Protein AF-A0A357SXI3-F1 (afdb_monomer)

Radius of gyration: 17.87 Å; Cα contacts (8 Å, |Δi|>4): 74; chains: 1; bounding box: 48×43×38 Å

Foldseek 3Di:
DDPVVVVVVVVVLDDDFDPLLVLLVVLLPDPPHDLVNNQVSQVVPPVSLVQLQCVCPDVVVPDPDRDDGSSVSCVSCDSVNSNVSSVVVRVVVSVVVPDPDPPDDPVVPPD

Secondary structure (DSSP, 8-state):
--HHHHHHHHHTTPPPPPHHHHHHHHHHT-TT--HHHHHHHHTT-HHHHHHHHHHHTSTTT--SS----HHHHHHHHHHHHHHHHHHHHHHHHHHHHS---TT--SSGGG-

Structure (mmCIF, N/CA/C/O backbone):
data_AF-A0A357SXI3-F1
#
_entry.id   AF-A0A357SXI3-F1
#
loop_
_atom_site.group_PDB
_atom_site.id
_atom_site.type_symbol
_atom_site.label_atom_id
_atom_site.label_alt_id
_atom_site.label_comp_id
_atom_site.label_asym_id
_atom_site.label_entity_id
_atom_site.label_seq_id
_atom_site.pdbx_PDB_ins_code
_atom_site.Cartn_x
_atom_site.Cartn_y
_atom_site.Cartn_z
_atom_site.occupancy
_atom_site.B_iso_or_equiv
_atom_site.auth_seq_id
_atom_site.auth_comp_id
_atom_site.auth_asym_id
_atom_site.auth_atom_id
_atom_site.pdbx_PDB_model_num
ATOM 1 N N . MET A 1 1 ? 34.678 1.763 -25.735 1.00 59.34 1 MET A N 1
ATOM 2 C CA . MET A 1 1 ? 33.408 2.235 -25.154 1.00 59.34 1 MET A CA 1
ATOM 3 C C . MET A 1 1 ? 33.658 2.490 -23.681 1.00 59.34 1 MET A C 1
ATOM 5 O O . MET A 1 1 ? 34.010 1.555 -22.968 1.00 59.34 1 MET A O 1
ATOM 9 N N . GLY A 1 2 ? 33.664 3.756 -23.269 1.00 86.06 2 GLY A N 1
ATOM 10 C CA . GLY A 1 2 ? 34.059 4.144 -21.911 1.00 86.06 2 GLY A CA 1
ATOM 11 C C . GLY A 1 2 ? 32.996 3.774 -20.873 1.00 86.06 2 GLY A C 1
ATOM 12 O O . GLY A 1 2 ? 31.814 3.691 -21.199 1.00 86.06 2 GLY A O 1
ATOM 13 N N . LEU A 1 3 ? 33.395 3.600 -19.607 1.00 81.44 3 LEU A N 1
ATOM 14 C CA . LEU A 1 3 ? 32.465 3.355 -18.489 1.00 81.44 3 LEU A CA 1
ATOM 15 C C . LEU A 1 3 ? 31.340 4.406 -18.416 1.00 81.44 3 LEU A C 1
ATOM 17 O O . LEU A 1 3 ? 30.208 4.066 -18.089 1.00 81.44 3 LEU A O 1
ATOM 21 N N . ILE A 1 4 ? 31.635 5.658 -18.776 1.00 86.00 4 ILE A N 1
ATOM 22 C CA . ILE A 1 4 ? 30.667 6.763 -18.789 1.00 86.00 4 ILE A CA 1
ATOM 23 C C . ILE A 1 4 ? 29.593 6.564 -19.875 1.00 86.00 4 ILE A C 1
ATOM 25 O O . ILE A 1 4 ? 28.409 6.659 -19.565 1.00 86.00 4 ILE A O 1
ATOM 29 N N . GLU A 1 5 ? 29.965 6.185 -21.105 1.00 82.25 5 GLU A N 1
ATOM 30 C CA . GLU A 1 5 ? 28.996 5.884 -22.181 1.00 82.25 5 GLU A CA 1
ATOM 31 C C . GLU A 1 5 ? 28.090 4.693 -21.826 1.00 82.25 5 GLU A C 1
ATOM 33 O O . GLU A 1 5 ? 26.898 4.664 -22.153 1.00 82.25 5 GLU A O 1
ATOM 38 N N . LEU A 1 6 ? 28.642 3.696 -21.127 1.00 81.94 6 LEU A N 1
ATOM 39 C CA . LEU A 1 6 ? 27.873 2.545 -20.662 1.00 81.94 6 LEU A CA 1
ATOM 40 C C . LEU A 1 6 ? 26.855 2.948 -19.585 1.00 81.94 6 LEU A C 1
ATOM 42 O O . LEU A 1 6 ? 25.712 2.498 -19.622 1.00 81.94 6 LEU A O 1
ATOM 46 N N . VAL A 1 7 ? 27.238 3.809 -18.642 1.00 84.56 7 VAL A N 1
ATOM 47 C CA . VAL A 1 7 ? 26.322 4.314 -17.611 1.00 84.56 7 VAL A CA 1
ATOM 48 C C . VAL A 1 7 ? 25.230 5.193 -18.231 1.00 84.56 7 VAL A C 1
ATOM 50 O O . VAL A 1 7 ? 24.055 4.992 -17.928 1.00 84.56 7 VAL A O 1
ATOM 53 N N . GLU A 1 8 ? 25.567 6.099 -19.154 1.00 83.50 8 GLU A N 1
ATOM 54 C CA . GLU A 1 8 ? 24.581 6.956 -19.829 1.00 83.50 8 GLU A CA 1
ATOM 55 C C . GLU A 1 8 ? 23.553 6.167 -20.645 1.00 83.50 8 GLU A C 1
ATOM 57 O O . GLU A 1 8 ? 22.358 6.469 -20.594 1.00 83.50 8 GLU A O 1
ATOM 62 N N . SER A 1 9 ? 23.991 5.145 -21.386 1.00 80.25 9 SER A N 1
ATOM 63 C CA . SER A 1 9 ? 23.079 4.294 -22.162 1.00 80.25 9 SER A CA 1
ATOM 64 C C . SER A 1 9 ? 22.143 3.481 -21.262 1.00 80.25 9 SER A C 1
ATOM 66 O O . SER A 1 9 ? 20.951 3.384 -21.549 1.00 80.25 9 SER A O 1
ATOM 68 N N . ARG A 1 10 ? 22.637 2.968 -20.128 1.00 75.75 10 ARG A N 1
ATOM 69 C CA . ARG A 1 10 ? 21.840 2.198 -19.158 1.00 75.75 10 ARG A CA 1
ATOM 70 C C . ARG A 1 10 ? 20.860 3.053 -18.356 1.00 75.75 10 ARG A C 1
ATOM 72 O O . ARG A 1 10 ? 19.763 2.579 -18.073 1.00 75.75 10 ARG A O 1
ATOM 79 N N . ILE A 1 11 ? 21.212 4.294 -18.010 1.00 77.38 11 ILE A N 1
ATOM 80 C CA . ILE A 1 11 ? 20.318 5.217 -17.285 1.00 77.38 11 ILE A CA 1
ATOM 81 C C . ILE A 1 11 ? 19.058 5.522 -18.103 1.00 77.38 11 ILE A C 1
ATOM 83 O O . ILE A 1 11 ? 17.967 5.582 -17.539 1.00 77.38 11 ILE A O 1
ATOM 87 N N . ARG A 1 12 ? 19.175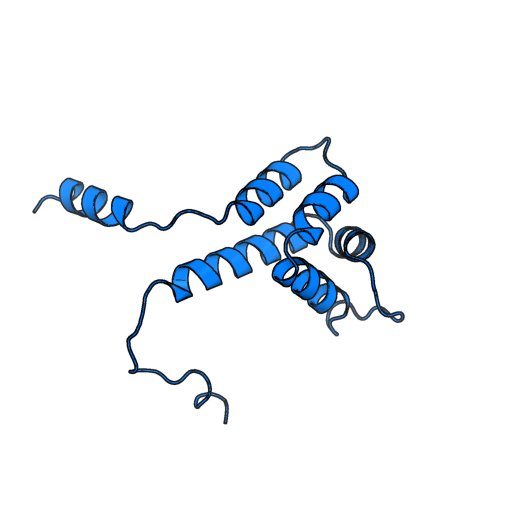 5.645 -19.433 1.00 70.62 12 ARG A N 1
ATOM 88 C CA . ARG A 1 12 ? 18.019 5.880 -20.320 1.00 70.62 12 ARG A CA 1
ATOM 89 C C . ARG A 1 12 ? 17.028 4.714 -20.351 1.00 70.62 12 ARG A C 1
ATOM 91 O O . ARG A 1 12 ? 15.878 4.916 -20.720 1.00 70.62 12 ARG A O 1
ATOM 98 N N . GLU A 1 13 ? 17.450 3.511 -19.963 1.00 72.25 13 GLU A N 1
ATOM 99 C CA . GLU A 1 13 ? 16.590 2.325 -19.914 1.00 72.25 13 GLU A CA 1
ATOM 100 C C . GLU A 1 13 ? 15.878 2.125 -18.565 1.00 72.25 13 GLU A C 1
ATOM 102 O O . GLU A 1 13 ? 15.133 1.150 -18.419 1.00 72.25 13 GLU A O 1
ATOM 107 N N . ILE A 1 14 ? 16.116 2.984 -17.565 1.00 72.25 14 ILE A N 1
ATOM 108 C CA . ILE A 1 14 ? 15.469 2.868 -16.254 1.00 72.25 14 ILE A CA 1
ATOM 109 C C . ILE A 1 14 ? 14.033 3.386 -16.378 1.00 72.25 14 ILE A C 1
ATOM 111 O O . ILE A 1 14 ? 13.826 4.568 -16.662 1.00 72.25 14 ILE A O 1
ATOM 115 N N . PRO A 1 15 ? 13.022 2.530 -16.168 1.00 72.25 15 PRO A N 1
ATOM 116 C CA . PRO A 1 15 ? 11.645 2.942 -16.338 1.00 72.25 15 PRO A CA 1
ATOM 117 C C . PRO A 1 15 ? 11.195 3.804 -15.150 1.00 72.25 15 PRO A C 1
ATOM 119 O O . PRO A 1 15 ? 11.658 3.645 -14.018 1.00 72.25 15 PRO A O 1
ATOM 122 N N . THR A 1 16 ? 10.289 4.742 -15.412 1.00 76.56 16 THR A N 1
ATOM 123 C CA . THR A 1 16 ? 9.783 5.665 -14.395 1.00 76.56 16 THR A CA 1
ATOM 124 C C . THR A 1 16 ? 8.743 4.994 -13.503 1.00 76.56 16 THR A C 1
ATOM 126 O O . THR A 1 16 ? 7.964 4.149 -13.943 1.00 76.56 16 THR A O 1
ATOM 129 N N . LEU A 1 17 ? 8.715 5.379 -12.224 1.00 76.62 17 LEU A N 1
ATOM 130 C CA . LEU A 1 17 ? 7.711 4.872 -11.292 1.00 76.62 17 LEU A CA 1
ATOM 131 C C . LEU A 1 17 ? 6.310 5.373 -11.710 1.00 76.62 17 LEU A C 1
ATOM 133 O O . LEU A 1 17 ? 6.171 6.566 -12.013 1.00 76.62 17 LEU A O 1
ATOM 137 N N . PRO A 1 18 ? 5.264 4.526 -11.672 1.00 83.25 18 PRO A N 1
ATOM 138 C CA . PRO A 1 18 ? 3.901 4.953 -11.970 1.00 83.25 18 PRO A CA 1
ATOM 139 C C . PRO A 1 18 ? 3.456 6.154 -11.124 1.00 83.25 18 PRO A C 1
ATOM 141 O O . PRO A 1 18 ? 3.836 6.303 -9.958 1.00 83.25 18 PRO A O 1
ATOM 144 N N . ILE A 1 19 ? 2.602 7.006 -11.698 1.00 86.31 19 ILE A N 1
ATOM 145 C CA . ILE A 1 19 ? 2.141 8.261 -11.074 1.00 86.31 19 ILE A CA 1
ATOM 146 C C . ILE A 1 19 ? 1.510 8.009 -9.696 1.00 86.31 19 ILE A C 1
ATOM 148 O O . ILE A 1 19 ? 1.795 8.731 -8.738 1.00 86.31 19 ILE A O 1
ATOM 152 N N . VAL A 1 20 ? 0.682 6.966 -9.578 1.00 87.25 20 VAL A N 1
ATOM 153 C CA . VAL A 1 20 ? 0.012 6.593 -8.321 1.00 87.25 20 VAL A CA 1
ATOM 154 C C . VAL A 1 20 ? 1.036 6.228 -7.247 1.00 87.25 20 VAL A C 1
ATOM 156 O O . VAL A 1 20 ? 0.938 6.704 -6.117 1.00 87.25 20 VAL A O 1
ATOM 159 N N . ALA A 1 21 ? 2.061 5.454 -7.606 1.00 87.62 21 ALA A N 1
ATOM 160 C CA . ALA A 1 21 ? 3.103 5.028 -6.682 1.00 87.62 21 ALA A CA 1
ATOM 161 C C . ALA A 1 21 ? 3.922 6.203 -6.150 1.00 87.62 21 ALA A C 1
ATOM 163 O O . ALA A 1 21 ? 4.113 6.324 -4.940 1.00 87.62 21 ALA A O 1
ATOM 164 N N . ASN A 1 22 ? 4.330 7.112 -7.041 1.00 90.38 22 ASN A N 1
ATOM 165 C CA . ASN A 1 22 ? 5.002 8.350 -6.655 1.00 90.38 22 ASN A CA 1
ATOM 166 C C . ASN A 1 22 ? 4.152 9.156 -5.669 1.00 90.38 22 ASN A C 1
ATOM 168 O O . ASN A 1 22 ? 4.636 9.545 -4.609 1.00 90.38 22 ASN A O 1
ATOM 172 N N . ARG A 1 23 ? 2.862 9.342 -5.967 1.00 91.75 23 ARG A N 1
ATOM 173 C CA . ARG A 1 23 ? 1.959 10.125 -5.117 1.00 91.75 23 ARG A CA 1
ATOM 174 C C . ARG A 1 23 ? 1.762 9.499 -3.737 1.00 91.75 23 ARG A C 1
ATOM 176 O O . ARG A 1 23 ? 1.756 10.221 -2.741 1.00 91.75 23 ARG A O 1
ATOM 183 N N . VAL A 1 24 ? 1.646 8.173 -3.663 1.00 92.25 24 VAL A N 1
ATOM 184 C CA . VAL A 1 24 ? 1.574 7.456 -2.384 1.00 92.25 24 VAL A CA 1
ATOM 185 C C . VAL A 1 24 ? 2.876 7.616 -1.597 1.00 92.25 24 VAL A C 1
ATOM 187 O O . VAL A 1 24 ? 2.822 7.964 -0.421 1.00 92.25 24 VAL A O 1
ATOM 190 N N . VAL A 1 25 ? 4.043 7.446 -2.225 1.00 91.12 25 VAL A N 1
ATOM 191 C CA . VAL A 1 25 ? 5.344 7.640 -1.558 1.00 91.12 25 VAL A CA 1
ATOM 192 C C . VAL A 1 25 ? 5.498 9.071 -1.033 1.00 91.12 25 VAL A C 1
ATOM 194 O O . VAL A 1 25 ? 5.952 9.254 0.097 1.00 91.12 25 VAL A O 1
ATOM 197 N N . THR A 1 26 ? 5.075 10.082 -1.797 1.00 93.19 26 THR A N 1
ATOM 198 C CA . THR A 1 26 ? 5.070 11.482 -1.348 1.00 93.19 26 THR A CA 1
ATOM 199 C C . THR A 1 26 ? 4.203 11.678 -0.106 1.00 93.19 26 THR A C 1
ATOM 201 O O . THR A 1 26 ? 4.646 12.324 0.841 1.00 93.19 26 THR A O 1
ATOM 204 N N . LEU A 1 27 ? 2.991 11.112 -0.081 1.00 94.31 27 LEU A N 1
ATOM 205 C CA . LEU A 1 27 ? 2.107 11.208 1.083 1.00 94.31 27 LEU A CA 1
ATOM 206 C C . LEU A 1 27 ? 2.704 10.502 2.301 1.00 94.31 27 LEU A C 1
ATOM 208 O O . LEU A 1 27 ? 2.766 11.100 3.366 1.00 94.31 27 LEU A O 1
ATOM 212 N N . LEU A 1 28 ? 3.222 9.286 2.135 1.00 91.69 28 LEU A N 1
ATOM 213 C CA . LEU A 1 28 ? 3.821 8.506 3.224 1.00 91.69 28 LEU A CA 1
ATOM 214 C C . LEU A 1 28 ? 5.024 9.199 3.879 1.00 91.69 28 LEU A C 1
ATOM 216 O O . LEU A 1 28 ? 5.280 8.981 5.060 1.00 91.69 28 LEU A O 1
ATOM 220 N N . ASN A 1 29 ? 5.760 10.023 3.128 1.00 89.75 29 ASN A N 1
ATOM 221 C CA . ASN A 1 29 ? 6.889 10.799 3.645 1.00 89.75 29 ASN A CA 1
ATOM 222 C C . ASN A 1 29 ? 6.468 12.159 4.242 1.00 89.75 29 ASN A C 1
ATOM 224 O O . ASN A 1 29 ? 7.309 12.867 4.793 1.00 89.75 29 ASN A O 1
ATOM 228 N N . ASN A 1 30 ? 5.193 12.550 4.137 1.00 93.00 30 ASN A N 1
ATOM 229 C CA . ASN A 1 30 ? 4.676 13.782 4.723 1.00 93.00 30 ASN A CA 1
ATOM 230 C C . ASN A 1 30 ? 4.118 13.504 6.135 1.00 93.00 30 ASN A C 1
ATOM 232 O O . ASN A 1 30 ? 3.084 12.838 6.246 1.00 93.00 30 ASN A O 1
ATOM 236 N N . PRO A 1 31 ? 4.712 14.063 7.208 1.00 88.12 31 PRO A N 1
ATOM 237 C CA . PRO A 1 31 ? 4.260 13.834 8.585 1.00 88.12 31 PRO A CA 1
ATOM 238 C C . PRO A 1 31 ? 2.873 14.421 8.887 1.00 88.12 31 PRO A C 1
ATOM 240 O O . PRO A 1 31 ? 2.277 14.085 9.904 1.00 88.12 31 PRO A O 1
ATOM 243 N N . LYS A 1 32 ? 2.346 15.294 8.020 1.00 92.38 32 LYS A N 1
ATOM 244 C CA . LYS A 1 32 ? 0.993 15.860 8.132 1.00 92.38 32 LYS A CA 1
ATOM 245 C C . LYS A 1 32 ? -0.060 15.069 7.349 1.00 92.38 32 LYS A C 1
ATOM 247 O O . LYS A 1 32 ? -1.214 15.484 7.318 1.00 92.38 32 LYS A O 1
ATOM 252 N N . SER A 1 33 ? 0.324 13.988 6.669 1.00 93.38 33 SER A N 1
ATOM 253 C CA . SER A 1 33 ? -0.615 13.181 5.887 1.00 93.38 33 SER A CA 1
ATOM 254 C C . SER A 1 33 ? -1.454 12.268 6.778 1.00 93.38 33 SER A C 1
ATOM 256 O O . SER A 1 33 ? -0.958 11.676 7.738 1.00 93.38 33 SER A O 1
ATOM 258 N N . SER A 1 34 ? -2.725 12.107 6.420 1.00 93.12 34 SER A N 1
ATOM 259 C CA . SER A 1 34 ? -3.645 11.188 7.087 1.00 93.12 34 SER A CA 1
ATOM 260 C C . SER A 1 34 ? -3.886 9.913 6.272 1.00 93.12 34 SER A C 1
ATOM 262 O O . SER A 1 34 ? -3.693 9.874 5.053 1.00 93.12 34 SER A O 1
ATOM 264 N N . ALA A 1 35 ? -4.417 8.878 6.930 1.00 91.44 35 ALA A N 1
ATOM 265 C CA . ALA A 1 35 ? -4.885 7.672 6.246 1.00 91.44 35 ALA A CA 1
ATOM 266 C C . ALA A 1 35 ? -5.975 7.983 5.200 1.00 91.44 35 ALA A C 1
ATOM 268 O O . ALA A 1 35 ? -6.041 7.317 4.169 1.00 91.44 35 ALA A O 1
ATOM 269 N N . SER A 1 36 ? -6.782 9.029 5.425 1.00 93.88 36 SER A N 1
ATOM 270 C CA . SER A 1 36 ? -7.789 9.497 4.464 1.00 93.88 36 SER A CA 1
ATOM 271 C C . SER A 1 36 ? -7.154 10.066 3.192 1.00 93.88 36 SER A C 1
ATOM 273 O O . SER A 1 36 ? -7.670 9.859 2.093 1.00 93.88 36 SER A O 1
ATOM 275 N N . ASP A 1 37 ? -6.015 10.753 3.307 1.00 94.50 37 ASP A N 1
ATOM 276 C CA . ASP A 1 37 ? -5.303 11.293 2.143 1.00 94.50 37 ASP A CA 1
ATOM 277 C C . ASP A 1 37 ? -4.725 10.171 1.280 1.00 94.50 37 ASP A C 1
ATOM 279 O O . ASP A 1 37 ? -4.835 10.202 0.053 1.00 94.50 37 ASP A O 1
ATOM 283 N N . LEU A 1 38 ? -4.183 9.136 1.925 1.00 94.25 38 LEU A N 1
ATOM 284 C CA . LEU A 1 38 ? -3.751 7.907 1.264 1.00 94.25 38 LEU A CA 1
ATOM 285 C C . LEU A 1 38 ? -4.914 7.158 0.614 1.00 94.25 38 LEU A C 1
ATOM 287 O O . LEU A 1 38 ? -4.807 6.758 -0.544 1.00 94.25 38 LEU A O 1
ATOM 291 N N . GLU A 1 39 ? -6.035 7.005 1.318 1.00 94.75 39 GLU A N 1
ATOM 292 C CA . GLU A 1 39 ? -7.234 6.359 0.787 1.00 94.75 39 GLU A CA 1
ATOM 293 C C . GLU A 1 39 ? -7.740 7.069 -0.469 1.00 94.75 39 GLU A C 1
ATOM 295 O O . GLU A 1 39 ? -8.067 6.403 -1.450 1.00 94.75 39 GLU A O 1
ATOM 300 N N . LYS A 1 40 ? -7.758 8.409 -0.482 1.00 93.81 40 LYS A N 1
ATOM 301 C CA . LYS A 1 40 ? -8.153 9.186 -1.664 1.00 93.81 40 LYS A CA 1
ATOM 302 C C . LYS A 1 40 ? -7.294 8.850 -2.873 1.00 93.81 40 LYS A C 1
ATOM 304 O O . LYS A 1 40 ? -7.841 8.751 -3.960 1.00 93.81 40 LYS A O 1
ATOM 309 N N . VAL A 1 41 ? -5.988 8.657 -2.705 1.00 93.50 41 VAL A N 1
ATOM 310 C CA . VAL A 1 41 ? -5.100 8.298 -3.820 1.00 93.50 41 VAL A CA 1
ATOM 311 C C . VAL A 1 41 ? -5.276 6.835 -4.219 1.00 93.50 41 VAL A C 1
ATOM 313 O O . VAL A 1 41 ? -5.454 6.544 -5.398 1.00 93.50 41 VAL A O 1
ATOM 316 N N . ILE A 1 42 ? -5.275 5.918 -3.250 1.00 93.44 42 ILE A N 1
ATOM 317 C CA . ILE A 1 42 ? -5.324 4.473 -3.503 1.00 93.44 42 ILE A CA 1
ATOM 318 C C . ILE A 1 42 ? -6.664 4.053 -4.111 1.00 93.44 42 ILE A C 1
ATOM 320 O O . ILE A 1 42 ? -6.679 3.224 -5.011 1.00 93.44 42 ILE A O 1
ATOM 324 N N . LYS A 1 43 ? -7.794 4.632 -3.686 1.00 90.94 43 LYS A N 1
ATOM 325 C CA . LYS A 1 43 ? -9.122 4.249 -4.199 1.00 90.94 43 LYS A CA 1
ATOM 326 C C . LYS A 1 43 ? -9.329 4.567 -5.685 1.00 90.94 43 LYS A C 1
ATOM 328 O O . LYS A 1 43 ? -10.217 3.988 -6.305 1.00 90.94 43 LYS A O 1
ATOM 333 N N . HIS A 1 44 ? -8.553 5.495 -6.250 1.00 89.56 44 HIS A N 1
ATOM 334 C CA . HIS A 1 44 ? -8.600 5.794 -7.684 1.00 89.56 44 HIS A CA 1
ATOM 335 C C . HIS A 1 44 ? -7.912 4.715 -8.528 1.00 89.56 44 HIS A C 1
ATOM 337 O O . HIS A 1 44 ? -8.192 4.611 -9.719 1.00 89.56 44 HIS A O 1
ATOM 343 N N . ASP A 1 45 ? -7.082 3.874 -7.912 1.00 89.94 45 ASP A N 1
ATOM 344 C CA . ASP A 1 45 ? -6.468 2.709 -8.533 1.00 89.94 45 ASP A CA 1
ATOM 345 C C . ASP A 1 45 ? -7.121 1.429 -7.986 1.00 89.94 45 ASP A C 1
ATOM 347 O O . ASP A 1 45 ? -6.818 0.952 -6.890 1.00 89.94 45 ASP A O 1
ATOM 351 N N . GLN A 1 46 ? -8.048 0.859 -8.759 1.00 91.00 46 GLN A N 1
ATOM 352 C CA . GLN A 1 46 ? -8.803 -0.330 -8.348 1.00 91.00 46 GLN A CA 1
ATOM 353 C C . GLN A 1 46 ? -7.904 -1.552 -8.111 1.00 91.00 46 GLN A C 1
ATOM 355 O O . GLN A 1 46 ? -8.183 -2.361 -7.224 1.00 91.00 46 GLN A O 1
ATOM 360 N N . ALA A 1 47 ? -6.808 -1.685 -8.865 1.00 90.44 47 ALA A N 1
ATOM 361 C CA . ALA A 1 47 ? -5.881 -2.796 -8.699 1.00 90.44 47 ALA A CA 1
ATOM 362 C C . ALA A 1 47 ? -5.117 -2.669 -7.377 1.00 90.44 47 ALA A C 1
ATOM 364 O O . ALA A 1 47 ? -4.982 -3.650 -6.639 1.00 90.44 47 ALA A O 1
ATOM 365 N N . LEU A 1 48 ? -4.656 -1.464 -7.040 1.00 91.94 48 LEU A N 1
ATOM 366 C CA . LEU A 1 48 ? -3.982 -1.201 -5.774 1.00 91.94 48 LEU A CA 1
ATOM 367 C C . LEU A 1 48 ? -4.940 -1.328 -4.582 1.00 91.94 48 LEU A C 1
ATOM 369 O O . LEU A 1 48 ? -4.597 -1.977 -3.594 1.00 91.94 48 LEU A O 1
ATOM 373 N N . ALA A 1 49 ? -6.159 -0.794 -4.693 1.00 95.06 49 ALA A N 1
ATOM 374 C CA . ALA A 1 49 ? -7.201 -0.935 -3.678 1.00 95.06 49 ALA A CA 1
ATOM 375 C C . ALA A 1 49 ? -7.519 -2.412 -3.382 1.00 95.06 49 ALA A C 1
ATOM 377 O O . ALA A 1 49 ? -7.533 -2.829 -2.221 1.00 95.06 49 ALA A O 1
ATOM 378 N N . ALA A 1 50 ? -7.689 -3.233 -4.423 1.00 95.44 50 ALA A N 1
ATOM 379 C CA . ALA A 1 50 ? -7.916 -4.667 -4.274 1.00 95.44 50 ALA A CA 1
ATOM 380 C C . ALA A 1 50 ? -6.739 -5.373 -3.584 1.00 95.44 50 ALA A C 1
ATOM 382 O O . ALA A 1 50 ? -6.947 -6.252 -2.746 1.00 95.44 50 ALA A O 1
ATOM 383 N N . ARG A 1 51 ? -5.497 -4.980 -3.889 1.00 94.75 51 ARG A N 1
ATOM 384 C CA . ARG A 1 51 ? -4.298 -5.533 -3.243 1.00 94.75 51 ARG A CA 1
ATOM 385 C C . ARG A 1 51 ? -4.199 -5.152 -1.767 1.00 94.75 51 ARG A C 1
ATOM 387 O O . ARG A 1 51 ? -3.847 -6.015 -0.969 1.00 94.75 51 ARG A O 1
ATOM 394 N N . VAL A 1 52 ? -4.556 -3.920 -1.395 1.00 95.88 52 VAL A N 1
ATOM 395 C CA . VAL A 1 52 ? -4.639 -3.489 0.014 1.00 95.88 52 VAL A CA 1
ATOM 396 C C . VAL A 1 52 ? -5.647 -4.352 0.771 1.00 95.88 52 VAL A C 1
ATOM 398 O O . VAL A 1 52 ? -5.310 -4.929 1.804 1.00 95.88 52 VAL A O 1
ATOM 401 N N . LEU A 1 53 ? -6.857 -4.509 0.225 1.00 96.31 53 LEU A N 1
ATOM 402 C CA . LEU A 1 53 ? -7.901 -5.338 0.832 1.00 96.31 53 LEU A CA 1
ATOM 403 C C . LEU A 1 53 ? -7.496 -6.815 0.909 1.00 96.31 53 LEU A C 1
ATOM 405 O O . LEU A 1 53 ? -7.770 -7.476 1.909 1.00 96.31 53 LEU A O 1
ATOM 409 N N . LYS A 1 54 ? -6.822 -7.346 -0.115 1.00 95.62 54 LYS A N 1
ATOM 410 C CA . LYS A 1 54 ? -6.312 -8.722 -0.107 1.00 95.62 54 LYS A CA 1
ATOM 411 C C . LYS A 1 54 ? -5.243 -8.922 0.967 1.00 95.62 54 LYS A C 1
ATOM 413 O O . LYS A 1 54 ? -5.256 -9.949 1.636 1.00 95.62 54 LYS A O 1
ATOM 418 N N . LEU A 1 55 ? -4.336 -7.958 1.130 1.00 95.38 55 LEU A N 1
ATOM 419 C CA . LEU A 1 55 ? -3.261 -8.034 2.114 1.00 95.38 55 LEU A CA 1
ATOM 420 C C . LEU A 1 55 ? -3.816 -7.997 3.540 1.00 95.38 55 LEU A C 1
ATOM 422 O O . LEU A 1 55 ? -3.516 -8.897 4.317 1.00 95.38 55 LEU A O 1
ATOM 426 N N . VAL A 1 56 ? -4.669 -7.022 3.869 1.00 96.19 56 VAL A N 1
ATOM 427 C CA . VAL A 1 56 ? -5.220 -6.889 5.232 1.00 96.19 56 VAL A CA 1
ATOM 428 C C . VAL A 1 56 ? -6.123 -8.063 5.631 1.00 96.19 56 VAL A C 1
ATOM 430 O O . VAL A 1 56 ? -6.183 -8.418 6.800 1.00 96.19 56 VAL A O 1
ATOM 433 N N . ASN A 1 57 ? -6.788 -8.708 4.666 1.00 96.69 57 ASN A N 1
ATOM 434 C CA . ASN A 1 57 ? -7.599 -9.909 4.903 1.00 96.69 57 ASN A CA 1
ATOM 435 C C . ASN A 1 57 ? -6.804 -11.221 4.758 1.00 96.69 57 ASN A C 1
ATOM 437 O O . ASN A 1 57 ? -7.398 -12.298 4.724 1.00 96.69 57 ASN A O 1
ATOM 441 N N . SER A 1 58 ? -5.479 -11.161 4.610 1.00 95.62 58 SER A N 1
ATOM 442 C CA . SER A 1 58 ? -4.662 -12.370 4.514 1.00 95.62 58 SER A CA 1
ATOM 443 C C . SER A 1 58 ? -4.553 -13.079 5.865 1.00 95.62 58 SER A C 1
ATOM 445 O O . SER A 1 58 ? -4.645 -12.456 6.925 1.00 95.62 58 SER A O 1
ATOM 447 N N . ALA A 1 59 ? -4.289 -14.389 5.824 1.00 93.38 59 ALA A N 1
ATOM 448 C CA . ALA A 1 59 ? -4.087 -15.201 7.025 1.00 93.38 59 ALA A CA 1
ATOM 449 C C . ALA A 1 59 ? -2.980 -14.649 7.944 1.00 93.38 59 ALA A C 1
ATOM 451 O O . ALA A 1 59 ? -3.051 -14.844 9.151 1.00 93.38 59 ALA A O 1
ATOM 452 N N . TYR A 1 60 ? -2.006 -13.916 7.387 1.00 91.75 60 TYR A N 1
ATOM 453 C CA . TYR A 1 60 ? -0.946 -13.255 8.151 1.00 91.75 60 TYR A CA 1
ATOM 454 C C . TYR A 1 60 ? -1.487 -12.230 9.158 1.00 91.75 60 TYR A C 1
ATOM 456 O O . TYR A 1 60 ? -1.008 -12.173 10.285 1.00 91.75 60 TYR A O 1
ATOM 464 N N . TYR A 1 61 ? -2.492 -11.437 8.768 1.00 91.88 61 TYR A N 1
ATOM 465 C CA . TYR A 1 61 ? -3.103 -10.441 9.655 1.00 91.88 61 TYR A CA 1
ATOM 466 C C . TYR A 1 61 ? -4.255 -11.014 10.486 1.00 91.88 61 TYR A C 1
ATOM 468 O O . TYR A 1 61 ? -4.577 -10.455 11.531 1.00 91.88 61 TYR A O 1
ATOM 476 N N . GLY A 1 62 ? -4.874 -12.116 10.044 1.00 87.81 62 GLY A N 1
ATOM 477 C CA . GLY A 1 62 ? -5.757 -12.938 10.880 1.00 87.81 62 GLY A CA 1
ATOM 478 C C . GLY A 1 62 ? -6.977 -12.216 11.464 1.00 87.81 62 GLY A C 1
ATOM 479 O O . GLY A 1 62 ? -7.484 -12.625 12.507 1.00 87.81 62 GLY A O 1
ATOM 480 N N . PHE A 1 63 ? -7.448 -11.133 10.836 1.00 88.25 63 PHE A N 1
ATOM 481 C CA . PHE A 1 63 ? -8.565 -10.354 11.366 1.00 88.25 63 PHE A CA 1
ATOM 482 C C . PHE A 1 63 ? -9.864 -11.183 11.387 1.00 88.25 63 PHE A C 1
ATOM 484 O O . PHE A 1 63 ? -10.254 -11.733 10.356 1.00 88.25 63 PHE A O 1
ATOM 491 N N . PRO A 1 64 ? -10.590 -11.233 12.524 1.00 86.12 64 PRO A N 1
ATOM 492 C CA . PRO A 1 64 ? -11.786 -12.068 12.665 1.00 86.12 64 PRO A CA 1
ATOM 493 C C . PRO A 1 64 ? -12.969 -11.570 11.827 1.00 86.12 64 PRO A C 1
ATOM 495 O O . PRO A 1 64 ? -13.892 -12.326 11.532 1.00 86.12 64 PRO A O 1
ATOM 498 N N . ARG A 1 65 ? -12.963 -10.288 11.442 1.00 91.62 65 ARG A N 1
ATOM 499 C CA . ARG A 1 65 ? -13.951 -9.692 10.540 1.00 91.62 65 ARG A CA 1
ATOM 500 C C . ARG A 1 65 ? -13.282 -9.274 9.245 1.00 91.62 65 ARG A C 1
ATOM 502 O O . ARG A 1 65 ? -12.194 -8.704 9.259 1.00 91.62 65 ARG A O 1
ATOM 509 N N . ARG A 1 66 ? -13.987 -9.493 8.135 1.00 94.69 66 ARG A N 1
ATOM 510 C CA . ARG A 1 66 ? -13.531 -9.076 6.811 1.00 94.69 66 ARG A CA 1
ATOM 511 C C . ARG A 1 66 ? -13.506 -7.553 6.712 1.00 94.69 66 ARG A C 1
ATOM 513 O O . ARG A 1 66 ? -14.531 -6.901 6.901 1.00 94.69 66 ARG A O 1
ATOM 520 N N . ILE A 1 67 ? -12.350 -7.005 6.364 1.00 96.81 67 ILE A N 1
ATOM 521 C CA . ILE A 1 67 ? -12.160 -5.579 6.100 1.00 96.81 67 ILE A CA 1
ATOM 522 C C . ILE A 1 67 ? -12.640 -5.271 4.684 1.00 96.81 67 ILE A C 1
ATOM 524 O O . ILE A 1 67 ? -12.235 -5.940 3.729 1.00 96.81 67 ILE A O 1
ATOM 528 N N . THR A 1 68 ? -13.508 -4.270 4.549 1.00 95.69 68 THR A N 1
ATOM 529 C CA . THR A 1 68 ? -14.186 -3.934 3.285 1.00 95.69 68 THR A CA 1
ATOM 530 C C . THR A 1 68 ? -13.804 -2.568 2.726 1.00 95.69 68 THR A C 1
ATOM 532 O O . THR A 1 68 ? -14.070 -2.310 1.555 1.00 95.69 68 THR A O 1
ATOM 535 N N . THR A 1 69 ? -13.157 -1.704 3.516 1.00 95.44 69 THR A N 1
ATOM 536 C CA . THR A 1 69 ? -12.748 -0.363 3.076 1.00 95.44 69 THR A CA 1
ATOM 537 C C . THR A 1 69 ? -11.233 -0.205 3.054 1.00 95.44 69 THR A C 1
ATOM 539 O O . THR A 1 69 ? -10.502 -0.771 3.872 1.00 95.44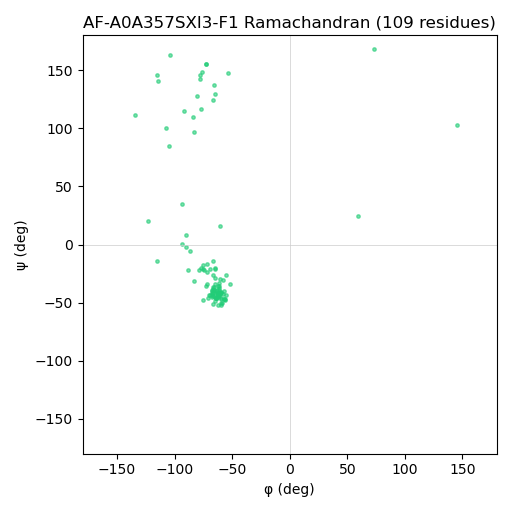 69 THR A O 1
ATOM 542 N N . VAL A 1 70 ? -10.749 0.586 2.095 1.00 95.56 70 VAL A N 1
ATOM 543 C CA . VAL A 1 70 ? -9.318 0.863 1.931 1.00 95.56 70 VAL A CA 1
ATOM 544 C C . VAL A 1 70 ? -8.792 1.664 3.120 1.00 95.56 70 VAL A C 1
ATOM 546 O O . VAL A 1 70 ? -7.728 1.331 3.630 1.00 95.56 70 VAL A O 1
ATOM 549 N N . GLY A 1 71 ? -9.542 2.655 3.613 1.00 95.62 71 GLY A N 1
ATOM 550 C CA . GLY A 1 71 ? -9.173 3.431 4.798 1.00 95.62 71 GLY A CA 1
ATOM 551 C C . GLY A 1 71 ? -8.950 2.564 6.039 1.00 95.62 71 GLY A C 1
ATOM 552 O O . GLY A 1 71 ? -7.911 2.689 6.686 1.00 95.62 71 GLY A O 1
ATOM 553 N N . GLN A 1 72 ? -9.856 1.621 6.332 1.00 95.12 72 GLN A N 1
ATOM 554 C CA . GLN A 1 72 ? -9.655 0.659 7.427 1.00 95.12 72 GLN A CA 1
ATOM 555 C C . GLN A 1 72 ? -8.421 -0.214 7.185 1.00 95.12 72 GLN A C 1
ATOM 557 O O . GLN A 1 72 ? -7.622 -0.415 8.098 1.00 95.12 72 GLN A O 1
ATOM 562 N N . GLY A 1 73 ? -8.231 -0.679 5.946 1.00 95.94 73 GLY A N 1
ATOM 563 C CA . GLY A 1 73 ? -7.037 -1.420 5.549 1.00 95.94 73 GLY A CA 1
ATOM 564 C C . GLY A 1 73 ? -5.745 -0.649 5.823 1.00 95.94 73 GLY A C 1
ATOM 565 O O . GLY A 1 73 ? -4.831 -1.192 6.429 1.00 95.94 73 GLY A O 1
ATOM 566 N N . ILE A 1 74 ? -5.678 0.630 5.447 1.00 95.75 74 ILE A N 1
ATOM 567 C CA . ILE A 1 74 ? -4.507 1.492 5.672 1.00 95.75 74 ILE A CA 1
ATOM 568 C C . ILE A 1 74 ? -4.215 1.654 7.165 1.00 95.75 74 ILE A C 1
ATOM 570 O O . ILE A 1 74 ? -3.054 1.577 7.561 1.00 95.75 74 ILE A O 1
ATOM 574 N N . VAL A 1 75 ? -5.244 1.861 7.992 1.00 94.94 75 VAL A N 1
ATOM 575 C CA . VAL A 1 75 ? -5.080 2.019 9.447 1.00 94.94 75 VAL A CA 1
ATOM 576 C C . VAL A 1 75 ? -4.521 0.745 10.083 1.00 94.94 75 VAL A C 1
ATOM 578 O O . VAL A 1 75 ? -3.626 0.828 10.916 1.00 94.94 75 VAL A O 1
ATOM 581 N N . ILE A 1 76 ? -5.007 -0.426 9.666 1.00 94.94 76 ILE A N 1
ATOM 582 C CA . ILE A 1 76 ? -4.559 -1.723 10.190 1.00 94.94 76 ILE A CA 1
ATOM 583 C C . ILE A 1 76 ? -3.139 -2.063 9.718 1.00 94.94 76 ILE A C 1
ATOM 585 O O . ILE A 1 76 ? -2.308 -2.498 10.509 1.00 94.94 76 ILE A O 1
ATOM 589 N N . LEU A 1 77 ? -2.861 -1.884 8.424 1.00 94.50 77 LEU A N 1
ATOM 590 C CA . LEU A 1 77 ? -1.569 -2.220 7.820 1.00 94.50 77 LEU A CA 1
ATOM 591 C C . LEU A 1 77 ? -0.460 -1.247 8.247 1.0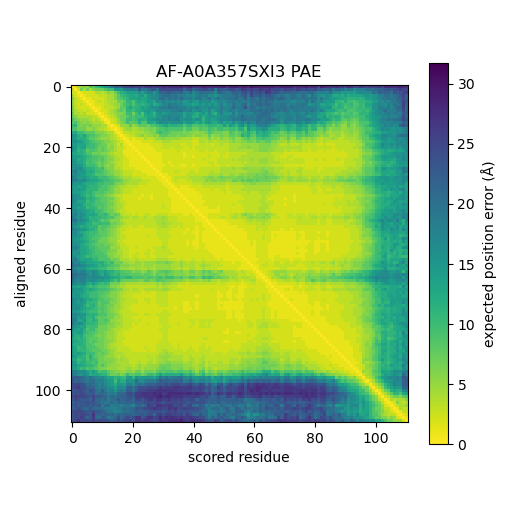0 94.50 77 LEU A C 1
ATOM 593 O O . LEU A 1 77 ? 0.703 -1.633 8.371 1.00 94.50 77 LEU A O 1
ATOM 597 N N . GLY A 1 78 ? -0.814 0.023 8.442 1.00 92.88 78 GLY A N 1
ATOM 598 C CA . GLY A 1 78 ? 0.125 1.103 8.698 1.00 92.88 78 GLY A CA 1
ATOM 599 C C . GLY A 1 78 ? 0.929 1.526 7.462 1.00 92.88 78 GLY A C 1
ATOM 600 O O . GLY A 1 78 ? 0.965 0.870 6.418 1.00 92.88 78 GLY A O 1
ATOM 601 N N . TYR A 1 79 ? 1.614 2.664 7.582 1.00 92.38 79 TYR A N 1
ATOM 602 C CA . TYR A 1 79 ? 2.291 3.322 6.456 1.00 92.38 79 TYR A CA 1
ATOM 603 C C . TYR A 1 79 ? 3.448 2.501 5.880 1.00 92.38 79 TYR A C 1
ATOM 605 O O . TYR A 1 79 ? 3.672 2.513 4.670 1.00 92.38 79 TYR A O 1
ATOM 613 N N . LYS A 1 80 ? 4.162 1.749 6.727 1.00 91.88 80 LYS A N 1
ATOM 614 C CA . LYS A 1 80 ? 5.281 0.905 6.293 1.00 91.88 80 LYS A CA 1
ATOM 615 C C . LYS A 1 80 ? 4.821 -0.185 5.319 1.00 91.88 80 LYS A C 1
ATOM 617 O O . LYS A 1 80 ? 5.349 -0.265 4.214 1.00 91.88 80 LYS A O 1
ATOM 622 N N . ALA A 1 81 ? 3.799 -0.957 5.690 1.00 94.12 81 ALA A N 1
ATOM 623 C CA . ALA A 1 81 ? 3.285 -2.037 4.850 1.00 94.12 81 ALA A CA 1
ATOM 624 C C . ALA A 1 81 ? 2.655 -1.506 3.552 1.00 94.12 81 ALA A C 1
ATOM 626 O O . ALA A 1 81 ? 2.833 -2.098 2.489 1.00 94.12 81 ALA A O 1
ATOM 627 N N . ILE A 1 82 ? 1.978 -0.350 3.601 1.00 95.00 82 ILE A N 1
ATOM 628 C CA . ILE A 1 82 ? 1.463 0.305 2.390 1.00 95.00 82 ILE A CA 1
ATOM 629 C C . ILE A 1 82 ? 2.605 0.713 1.450 1.00 95.00 82 ILE A C 1
ATOM 631 O O . ILE A 1 82 ? 2.506 0.486 0.244 1.00 95.00 82 ILE A O 1
ATOM 635 N N . LYS A 1 83 ? 3.705 1.265 1.980 1.00 92.12 83 LYS A N 1
ATOM 636 C CA . LYS A 1 83 ? 4.891 1.620 1.184 1.00 92.12 83 LYS A CA 1
ATOM 637 C C . LYS A 1 83 ? 5.464 0.404 0.462 1.00 92.12 83 LYS A C 1
ATOM 639 O O . LYS A 1 83 ? 5.691 0.455 -0.744 1.00 92.12 83 LYS A O 1
ATOM 644 N N . GLU A 1 84 ? 5.680 -0.682 1.197 1.00 92.69 84 GLU A N 1
ATOM 645 C CA . GLU A 1 84 ? 6.231 -1.934 0.669 1.00 92.69 84 GLU A CA 1
A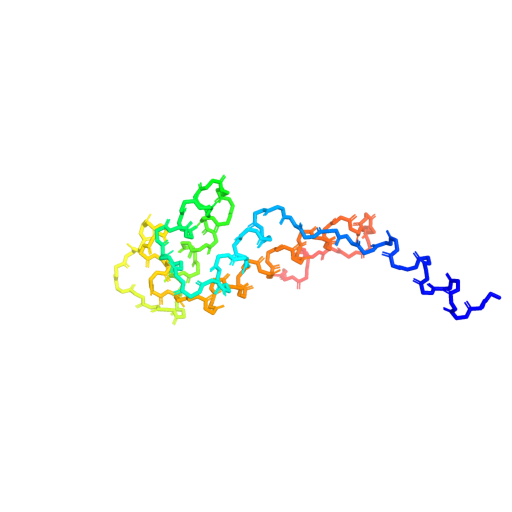TOM 646 C C . GLU A 1 84 ? 5.311 -2.541 -0.399 1.00 92.69 84 GLU A C 1
ATOM 648 O O . GLU A 1 84 ? 5.773 -2.913 -1.481 1.00 92.69 84 GLU A O 1
ATOM 653 N N . LEU A 1 85 ? 3.997 -2.550 -0.153 1.00 93.19 85 LEU A N 1
ATOM 654 C CA . LEU A 1 85 ? 3.006 -3.011 -1.120 1.00 93.19 85 LEU A CA 1
ATOM 655 C C . LEU A 1 85 ? 3.065 -2.192 -2.414 1.00 93.19 85 LEU A C 1
ATOM 657 O O . LEU A 1 85 ? 3.200 -2.761 -3.493 1.00 93.19 85 LEU A O 1
ATOM 661 N N . VAL A 1 86 ? 3.003 -0.865 -2.325 1.00 91.44 86 VAL A N 1
ATOM 662 C CA . VAL A 1 86 ? 2.992 0.017 -3.502 1.00 91.44 86 VAL A CA 1
ATOM 663 C C . VAL A 1 86 ? 4.270 -0.123 -4.322 1.00 91.44 86 VAL A C 1
ATOM 665 O O . VAL A 1 86 ? 4.205 -0.234 -5.548 1.00 91.44 86 VAL A O 1
ATOM 668 N N . LEU A 1 87 ? 5.428 -0.165 -3.663 1.00 89.75 87 LEU A N 1
ATOM 669 C CA . LEU A 1 87 ? 6.708 -0.342 -4.343 1.00 89.75 87 LEU A CA 1
ATOM 670 C C . LEU A 1 87 ? 6.791 -1.710 -5.022 1.00 89.75 87 LEU A C 1
ATOM 672 O O . LEU A 1 87 ? 7.161 -1.773 -6.190 1.00 89.75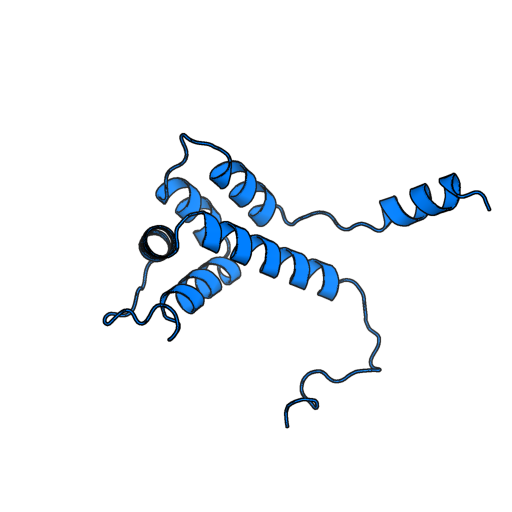 87 LEU A O 1
ATOM 676 N N . SER A 1 88 ? 6.389 -2.788 -4.343 1.00 89.75 88 SER A N 1
ATOM 677 C CA . SER A 1 88 ? 6.415 -4.135 -4.930 1.00 89.75 88 SER A CA 1
ATOM 678 C C . SER A 1 88 ? 5.534 -4.249 -6.178 1.00 89.75 88 SER A C 1
ATOM 680 O O . SER A 1 88 ? 5.952 -4.835 -7.176 1.00 89.75 88 SER A O 1
ATOM 682 N N . VAL A 1 89 ? 4.345 -3.638 -6.160 1.00 87.25 89 VAL A N 1
ATOM 683 C CA . VAL A 1 89 ? 3.431 -3.602 -7.310 1.00 87.25 89 VAL A CA 1
ATOM 684 C C . VAL A 1 89 ? 4.044 -2.819 -8.461 1.00 87.25 89 VAL A C 1
ATOM 686 O O . VAL A 1 89 ? 4.096 -3.326 -9.577 1.00 87.25 89 VAL A O 1
ATOM 689 N N . SER A 1 90 ? 4.571 -1.631 -8.171 1.00 86.00 90 SER A N 1
ATOM 690 C CA . SER A 1 90 ? 5.200 -0.764 -9.172 1.00 86.00 90 SER A CA 1
ATOM 691 C C . SER A 1 90 ? 6.376 -1.460 -9.844 1.00 86.00 90 SER A C 1
ATOM 693 O O . SER A 1 90 ? 6.478 -1.490 -11.064 1.00 86.00 90 SER A O 1
ATOM 695 N N . ILE A 1 91 ? 7.244 -2.084 -9.048 1.00 84.25 91 ILE A N 1
ATOM 696 C CA . ILE A 1 91 ? 8.403 -2.826 -9.541 1.00 84.25 91 ILE A CA 1
ATOM 697 C C . ILE A 1 91 ? 7.954 -4.000 -10.419 1.00 84.25 91 ILE A C 1
ATOM 699 O O . ILE A 1 91 ? 8.497 -4.199 -11.505 1.00 84.25 91 ILE A O 1
ATOM 703 N N . ALA A 1 92 ? 6.933 -4.752 -9.999 1.00 83.19 92 ALA A N 1
ATOM 704 C CA . ALA A 1 92 ? 6.397 -5.856 -10.791 1.00 83.19 92 ALA A CA 1
ATOM 705 C C . ALA A 1 92 ? 5.836 -5.398 -12.152 1.00 83.19 92 ALA A C 1
ATOM 707 O O . ALA A 1 92 ? 5.973 -6.121 -13.141 1.00 83.19 92 ALA A O 1
ATOM 708 N N . GLU A 1 93 ? 5.230 -4.211 -12.224 1.00 79.12 93 GLU A N 1
ATOM 709 C CA . GLU A 1 93 ? 4.758 -3.621 -13.482 1.0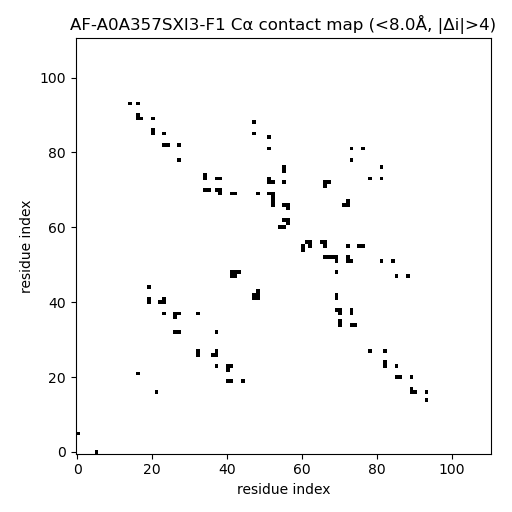0 79.12 93 GLU A CA 1
ATOM 710 C C . GLU A 1 93 ? 5.911 -3.201 -14.396 1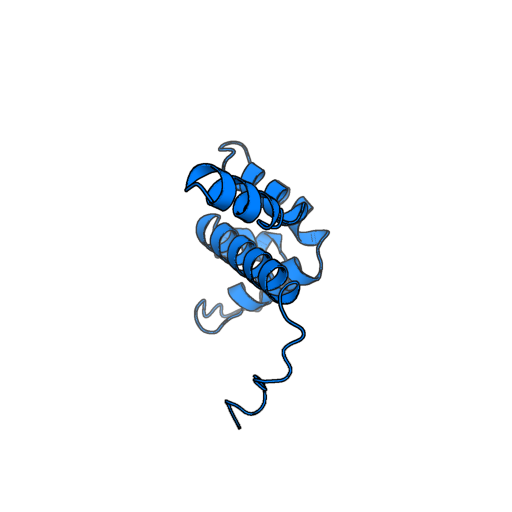.00 79.12 93 GLU A C 1
ATOM 712 O O . GLU A 1 93 ? 5.895 -3.534 -15.581 1.00 79.12 93 GLU A O 1
ATOM 717 N N . LEU A 1 94 ? 6.953 -2.573 -13.846 1.00 77.94 94 LEU A N 1
ATOM 718 C CA . LEU A 1 94 ? 8.148 -2.189 -14.604 1.00 77.94 94 LEU A CA 1
ATOM 719 C C . LEU A 1 94 ? 8.840 -3.413 -15.222 1.00 77.94 94 LEU A C 1
ATOM 721 O O . LEU A 1 94 ? 9.216 -3.394 -16.394 1.00 77.94 94 LEU A O 1
ATOM 725 N N . PHE A 1 95 ? 8.946 -4.516 -14.473 1.00 73.50 95 PHE A N 1
ATOM 726 C CA . PHE A 1 95 ? 9.517 -5.763 -14.989 1.00 73.50 95 PHE A CA 1
ATOM 727 C C . PHE A 1 95 ? 8.607 -6.489 -15.987 1.00 73.50 95 PHE A C 1
ATOM 729 O O . PHE A 1 95 ? 9.112 -7.212 -16.841 1.00 73.50 95 PHE A O 1
ATOM 736 N N . ARG A 1 96 ? 7.284 -6.275 -15.955 1.00 68.88 96 ARG A N 1
ATOM 737 C CA . ARG A 1 96 ? 6.374 -6.770 -17.005 1.00 68.88 96 ARG A CA 1
ATOM 738 C C . ARG A 1 96 ? 6.602 -6.088 -18.355 1.00 68.88 96 ARG A C 1
ATOM 740 O O . ARG A 1 96 ? 6.305 -6.698 -19.376 1.00 68.88 96 ARG A O 1
ATOM 747 N N . MET A 1 97 ? 7.122 -4.859 -18.379 1.00 59.31 97 MET A N 1
ATOM 748 C CA . MET A 1 97 ? 7.398 -4.129 -19.625 1.00 59.31 97 MET A CA 1
ATOM 749 C C . MET A 1 97 ? 8.673 -4.618 -20.338 1.00 59.31 97 MET A C 1
ATOM 751 O O . MET A 1 97 ? 8.807 -4.420 -21.544 1.00 59.31 97 MET A O 1
ATOM 755 N N . LYS A 1 98 ? 9.589 -5.301 -19.632 1.00 56.62 98 LYS A N 1
ATOM 756 C CA . LYS A 1 98 ? 10.823 -5.885 -20.187 1.00 56.62 98 LYS A CA 1
ATOM 757 C C . LYS A 1 98 ? 10.694 -7.411 -20.311 1.00 56.62 98 LYS A C 1
ATOM 759 O O . LYS A 1 98 ? 11.158 -8.152 -19.452 1.00 56.62 98 LYS A O 1
ATOM 764 N N . GLY A 1 99 ? 10.111 -7.889 -21.413 1.00 53.38 99 GLY A N 1
ATOM 765 C CA . GLY A 1 99 ? 10.344 -9.267 -21.863 1.00 53.38 99 GLY A CA 1
ATOM 766 C C . GLY A 1 99 ? 9.155 -9.960 -22.514 1.00 53.38 99 GLY A C 1
ATOM 767 O O . GLY A 1 99 ? 8.308 -10.524 -21.832 1.00 53.38 99 GLY A O 1
ATOM 768 N N . ASN A 1 100 ? 9.186 -10.039 -23.844 1.00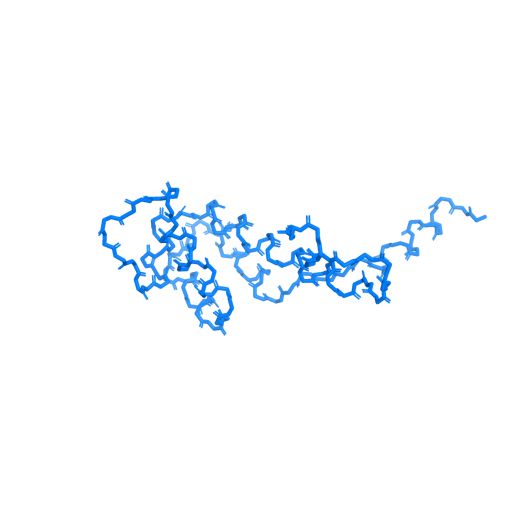 53.25 100 ASN A N 1
ATOM 769 C CA . ASN A 1 100 ? 8.443 -11.033 -24.620 1.00 53.25 100 ASN A CA 1
ATOM 770 C C . ASN A 1 100 ? 9.327 -12.269 -24.899 1.00 53.25 100 ASN A C 1
ATOM 772 O O . ASN A 1 100 ? 9.270 -12.860 -25.975 1.00 53.25 100 ASN A O 1
ATOM 776 N N . ASN A 1 101 ? 10.195 -12.644 -23.950 1.00 58.09 101 ASN A N 1
ATOM 777 C CA . ASN A 1 101 ? 10.970 -13.876 -24.058 1.00 58.09 101 ASN A CA 1
ATOM 778 C C . ASN A 1 101 ? 10.099 -15.035 -23.578 1.00 58.09 101 ASN A C 1
ATOM 780 O O . ASN A 1 101 ? 10.029 -15.323 -22.385 1.00 58.09 101 ASN A O 1
ATOM 784 N N . LYS A 1 102 ? 9.473 -15.724 -24.537 1.00 59.22 102 LYS A N 1
ATOM 785 C CA . LYS A 1 102 ? 8.687 -16.963 -24.374 1.00 59.22 102 LYS A CA 1
ATOM 786 C C . LYS A 1 102 ? 9.482 -18.164 -23.817 1.00 59.22 102 LYS A C 1
ATOM 788 O O . LYS A 1 102 ? 9.045 -19.296 -23.955 1.00 59.22 102 LYS A O 1
ATOM 793 N N . ILE A 1 103 ? 10.660 -17.945 -23.234 1.00 62.31 103 ILE A N 1
ATOM 794 C CA . ILE A 1 103 ? 11.571 -19.015 -22.805 1.00 62.31 103 ILE A CA 1
ATOM 795 C C . ILE A 1 103 ? 11.112 -19.629 -21.470 1.00 62.31 103 ILE A C 1
ATOM 797 O O . ILE A 1 103 ? 11.462 -20.765 -21.174 1.00 62.31 103 ILE A O 1
ATOM 801 N N . PHE A 1 104 ? 10.311 -18.912 -20.669 1.00 69.00 104 PHE A N 1
ATOM 802 C CA . PHE A 1 104 ? 9.935 -19.358 -19.327 1.00 69.00 104 PHE A CA 1
ATOM 803 C C . PHE A 1 104 ? 8.440 -19.196 -19.037 1.00 69.00 104 PHE A C 1
ATOM 805 O O . PHE A 1 104 ? 7.933 -18.080 -18.897 1.00 69.00 104 PHE A O 1
ATOM 812 N N . ASP A 1 105 ? 7.749 -20.328 -18.915 1.00 71.06 105 ASP A N 1
ATOM 813 C CA . ASP A 1 105 ? 6.353 -20.396 -18.496 1.00 71.06 105 ASP A CA 1
ATOM 814 C C . ASP A 1 105 ? 6.265 -20.382 -16.960 1.00 71.06 105 ASP A C 1
ATOM 816 O O . ASP A 1 105 ? 6.634 -21.334 -16.273 1.00 71.06 105 ASP A O 1
ATOM 820 N N . ARG A 1 106 ? 5.770 -19.270 -16.409 1.00 70.00 106 ARG A N 1
ATOM 821 C CA . ARG A 1 106 ? 5.642 -19.064 -14.956 1.00 70.00 106 ARG A CA 1
ATOM 822 C C . ARG A 1 106 ? 4.480 -19.855 -14.352 1.00 70.00 106 ARG A C 1
ATOM 824 O O . ARG A 1 106 ? 4.465 -20.063 -13.143 1.00 70.00 106 ARG A O 1
ATOM 831 N N . THR A 1 107 ? 3.508 -20.245 -15.172 1.00 69.38 107 THR A N 1
ATOM 832 C CA . THR A 1 107 ? 2.347 -21.049 -14.774 1.00 69.38 107 THR A CA 1
ATOM 833 C C . THR A 1 107 ? 2.667 -22.539 -14.748 1.00 69.38 107 THR A C 1
ATOM 835 O O . THR A 1 107 ? 2.154 -23.236 -13.879 1.00 69.38 107 THR A O 1
ATOM 838 N N . ALA A 1 108 ? 3.571 -23.008 -15.610 1.00 73.12 108 ALA A N 1
ATOM 839 C CA . ALA A 1 108 ? 4.029 -24.398 -15.621 1.00 73.12 108 ALA A CA 1
ATOM 840 C C . ALA A 1 108 ? 4.935 -24.764 -14.429 1.00 73.12 108 ALA A C 1
ATOM 842 O O . ALA A 1 108 ? 5.137 -25.938 -14.153 1.00 73.12 108 ALA A O 1
ATOM 843 N N . LEU A 1 109 ? 5.493 -23.778 -13.717 1.00 71.06 109 LEU A N 1
ATOM 844 C CA . LEU A 1 109 ? 6.479 -24.026 -12.657 1.00 71.06 109 LEU A CA 1
ATOM 845 C C . LEU A 1 109 ? 5.888 -24.581 -11.353 1.00 71.06 109 LEU A C 1
ATOM 847 O O . LEU A 1 109 ? 6.615 -25.155 -10.550 1.00 71.06 109 LEU A O 1
ATOM 851 N N . TRP A 1 110 ? 4.592 -24.365 -11.132 1.00 70.06 110 TRP A N 1
ATOM 852 C CA . TRP A 1 110 ? 3.883 -24.780 -9.917 1.00 70.06 110 TRP A CA 1
ATOM 853 C C . TRP A 1 110 ? 2.683 -25.689 -10.214 1.00 70.06 110 TRP A C 1
ATOM 855 O O . TRP A 1 110 ? 1.771 -25.782 -9.391 1.00 70.06 110 TRP A O 1
ATOM 865 N N . GLN A 1 111 ? 2.670 -26.320 -11.392 1.00 49.44 111 GLN A N 1
ATOM 866 C CA . GLN A 1 111 ? 1.935 -27.570 -11.590 1.00 49.44 111 GLN A CA 1
ATOM 867 C C . GLN A 1 111 ? 2.771 -28.729 -11.051 1.00 49.44 111 GLN A C 1
ATOM 869 O O . GLN A 1 111 ? 2.152 -29.652 -10.483 1.00 49.44 111 GLN A O 1
#

pLDDT: mean 85.45, std 11.64, range [49.44, 96.81]

Sequence (111 aa):
MGLIELVESRIREIPTLPIVANRVVTLLNNPKSSASDLEKVIKHDQALAARVLKLVNSAYYGFPRRITTVGQGIVILGYKAIKELVLSVSIAELFRMKGNNKIFDRTALWQ

Nearest PDB structures (foldseek):
  3i7a-assembly1_A  TM=7.740E-01  e=1.088E-03  Shewanella amazonensis SB2B
  3hc1-assembly1_A  TM=7.097E-01  e=1.216E-03  Geobacter sulfurreducens
  3mem-assembly1_A  TM=8.438E-01  e=1.248E-02  Marinobacter nauticus VT8
  3p3q-assembly3_A  TM=6.678E-01  e=9.461E-03  Methylococcus capsulatus
  3p3q-assembly3_B  TM=6.006E-01  e=4.470E-02  Methyl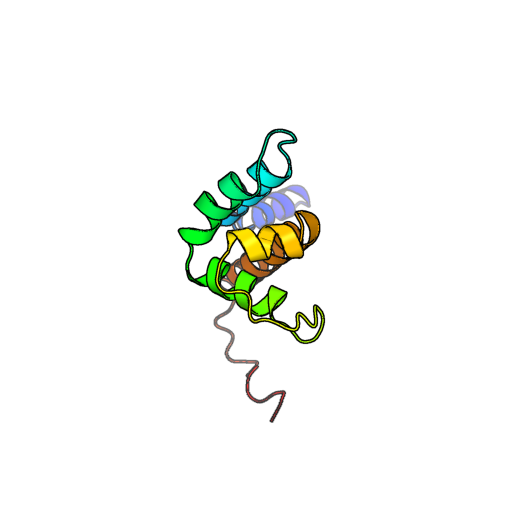ococcus capsulatus

Solvent-accessible surface area (backbone atoms only — not comparable to full-atom values): 6803 Å² total; per-residue (Å²): 135,53,75,65,60,54,49,57,60,54,57,73,68,61,79,80,77,51,72,69,48,51,52,50,53,55,42,73,71,36,92,87,56,49,58,65,61,50,30,63,57,38,64,75,36,63,71,58,34,52,48,46,40,50,55,52,62,26,80,91,61,60,58,94,62,87,66,87,49,57,46,61,30,43,65,74,57,32,68,67,51,51,50,54,50,44,50,53,52,46,52,54,53,59,53,63,74,66,68,93,66,86,85,67,65,78,71,68,74,80,111

Mean predicted aligned error: 8.53 Å